Protein AF-A0A966GG89-F1 (afdb_monomer_lite)

Structure (mmCIF, N/CA/C/O backbone):
data_AF-A0A966GG89-F1
#
_entry.id   AF-A0A966GG89-F1
#
loop_
_atom_site.group_PDB
_atom_site.id
_atom_site.type_symbol
_atom_site.label_atom_id
_atom_site.label_alt_id
_atom_site.label_comp_id
_atom_site.label_asym_id
_atom_site.label_entity_id
_atom_site.label_seq_id
_atom_site.pdbx_PDB_ins_code
_atom_site.Cartn_x
_atom_site.Cartn_y
_atom_site.Cartn_z
_atom_site.occupancy
_atom_site.B_iso_or_equiv
_atom_site.auth_seq_id
_atom_site.auth_comp_id
_atom_site.auth_asym_id
_atom_site.auth_atom_id
_atom_site.pdbx_PDB_model_num
ATOM 1 N N . MET A 1 1 ? 10.319 12.369 16.291 1.00 58.00 1 MET A N 1
ATOM 2 C CA . MET A 1 1 ? 9.888 10.977 16.029 1.00 58.00 1 MET A CA 1
ATOM 3 C C . MET A 1 1 ? 9.370 10.388 17.334 1.00 58.00 1 MET A C 1
ATOM 5 O O . MET A 1 1 ? 10.143 9.876 18.127 1.00 58.00 1 MET A O 1
ATOM 9 N N . ASN A 1 2 ? 8.073 10.561 17.610 1.00 81.06 2 ASN A N 1
ATOM 10 C CA . ASN A 1 2 ? 7.493 10.185 18.903 1.00 81.06 2 ASN A CA 1
ATOM 11 C C . ASN A 1 2 ? 7.006 8.736 18.880 1.00 81.06 2 ASN A C 1
ATOM 13 O O . ASN A 1 2 ? 5.905 8.449 18.409 1.00 81.06 2 ASN A O 1
ATOM 17 N N . LEU A 1 3 ? 7.826 7.845 19.437 1.00 89.06 3 LEU A N 1
ATOM 18 C CA . LEU A 1 3 ? 7.530 6.424 19.641 1.00 89.06 3 LEU A CA 1
ATOM 19 C C . LEU A 1 3 ? 6.186 6.207 20.365 1.00 89.06 3 LEU A C 1
ATOM 21 O O . LEU A 1 3 ? 5.389 5.359 19.970 1.00 89.06 3 LEU A O 1
ATOM 25 N N . LEU A 1 4 ? 5.888 7.042 21.368 1.00 90.88 4 LEU A N 1
ATOM 26 C CA . LEU A 1 4 ? 4.656 6.976 22.165 1.00 90.88 4 LEU A CA 1
ATOM 27 C C . LEU A 1 4 ? 3.372 7.141 21.325 1.00 90.88 4 LEU A C 1
ATOM 29 O O . LEU A 1 4 ? 2.365 6.480 21.585 1.00 90.88 4 LEU A O 1
ATOM 33 N N . LEU A 1 5 ? 3.398 7.974 20.278 1.00 88.75 5 LEU A N 1
ATOM 34 C CA . LEU A 1 5 ? 2.247 8.161 19.380 1.00 88.75 5 LEU A CA 1
ATOM 35 C C . LEU A 1 5 ? 2.003 6.940 18.481 1.00 88.75 5 LEU A C 1
ATOM 37 O O . LEU A 1 5 ? 0.864 6.642 18.127 1.00 88.75 5 LEU A O 1
ATOM 41 N N . TRP A 1 6 ? 3.061 6.217 18.117 1.00 87.69 6 TRP A N 1
ATOM 42 C CA . TRP A 1 6 ? 2.947 4.990 17.329 1.00 87.69 6 TRP A CA 1
ATOM 43 C C . TRP A 1 6 ? 2.413 3.825 18.160 1.00 87.69 6 TRP A C 1
ATOM 45 O O . TRP A 1 6 ? 1.493 3.134 17.721 1.00 87.69 6 TRP A O 1
ATOM 55 N N . LEU A 1 7 ? 2.911 3.664 19.388 1.00 90.38 7 LEU A N 1
ATOM 56 C CA . LEU A 1 7 ? 2.452 2.624 20.315 1.00 90.38 7 LEU A CA 1
ATOM 57 C C . LEU A 1 7 ? 0.959 2.769 20.647 1.00 90.38 7 LEU A C 1
ATOM 59 O O . LEU A 1 7 ? 0.209 1.792 20.621 1.00 90.38 7 LEU A O 1
ATOM 63 N N . THR A 1 8 ? 0.495 3.995 20.898 1.00 91.31 8 THR A N 1
ATOM 64 C CA . THR A 1 8 ? -0.926 4.262 21.182 1.00 91.31 8 THR A CA 1
ATOM 65 C C . THR A 1 8 ? -1.838 3.974 19.985 1.00 91.31 8 THR A C 1
ATOM 67 O O . THR A 1 8 ? -2.941 3.454 20.169 1.00 91.31 8 THR A O 1
ATOM 70 N N . ARG A 1 9 ? -1.384 4.237 18.752 1.00 84.75 9 ARG A N 1
ATOM 71 C CA . ARG A 1 9 ? -2.121 3.881 17.525 1.00 84.75 9 ARG A CA 1
ATOM 72 C C . ARG A 1 9 ? -2.179 2.372 17.294 1.00 84.75 9 ARG A C 1
ATOM 74 O O . ARG A 1 9 ? -3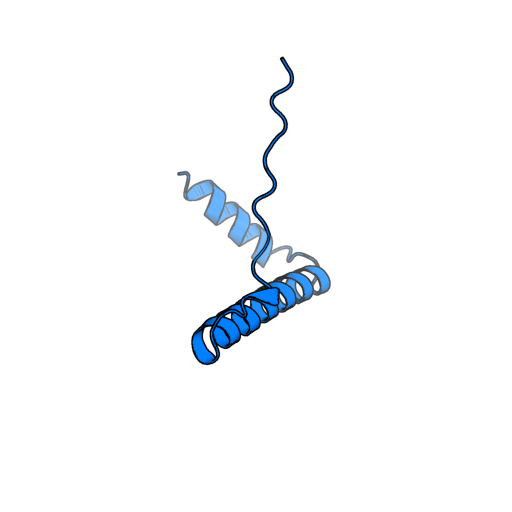.258 1.867 16.990 1.00 84.75 9 ARG A O 1
ATOM 81 N N . ALA A 1 10 ? -1.069 1.660 17.489 1.00 88.81 10 ALA A N 1
ATOM 82 C CA . ALA A 1 10 ? -1.019 0.203 17.361 1.00 88.81 10 ALA A CA 1
ATOM 83 C C . ALA A 1 10 ? -1.942 -0.486 18.380 1.00 88.81 10 ALA A C 1
ATOM 85 O O . ALA A 1 10 ? -2.734 -1.355 18.018 1.00 88.81 10 ALA A O 1
ATOM 86 N N . LYS A 1 11 ? -1.931 -0.021 19.638 1.00 90.00 11 LYS A N 1
ATOM 87 C CA . LYS A 1 11 ? -2.871 -0.488 20.669 1.00 90.00 11 LYS A CA 1
ATOM 88 C C . LYS A 1 11 ? -4.329 -0.286 20.244 1.00 90.00 11 LYS A C 1
ATOM 90 O O . LYS A 1 11 ? -5.147 -1.185 20.416 1.00 90.00 11 LYS A O 1
ATOM 95 N N . ARG A 1 12 ? -4.660 0.872 19.663 1.00 89.19 12 ARG A N 1
ATOM 96 C CA . ARG A 1 12 ? -6.021 1.157 19.185 1.00 89.19 12 ARG A CA 1
ATOM 97 C C . ARG A 1 12 ? -6.443 0.223 18.051 1.00 89.19 12 ARG A C 1
ATOM 99 O O . ARG A 1 12 ? -7.590 -0.195 18.046 1.00 89.19 12 ARG A O 1
ATOM 106 N N . TRP A 1 13 ? -5.534 -0.137 17.146 1.00 89.38 13 TRP A N 1
ATOM 107 C CA . TRP A 1 13 ? -5.797 -1.126 16.094 1.00 89.38 13 TRP A CA 1
ATOM 108 C C . TRP A 1 13 ? -6.089 -2.523 16.647 1.00 89.38 13 TRP A C 1
ATOM 110 O O . TRP A 1 13 ? -6.973 -3.196 16.132 1.00 89.38 13 TRP A O 1
ATOM 120 N N . ALA A 1 14 ? -5.392 -2.946 17.705 1.00 88.12 14 ALA A N 1
ATOM 121 C CA . ALA A 1 14 ? -5.660 -4.231 18.350 1.00 88.12 14 ALA A CA 1
ATOM 122 C C . ALA A 1 14 ? -7.025 -4.259 19.065 1.00 88.12 14 ALA A C 1
ATOM 124 O O . ALA A 1 14 ? -7.692 -5.286 19.077 1.00 88.12 14 ALA A O 1
ATOM 125 N N . GLN A 1 15 ? -7.440 -3.134 19.659 1.00 91.62 15 GLN A N 1
ATOM 126 C CA . GLN A 1 15 ? -8.699 -3.035 20.410 1.00 91.62 15 GLN A CA 1
ATOM 127 C C . GLN A 1 15 ? -9.922 -2.750 19.526 1.00 91.62 15 GLN A C 1
ATOM 129 O O . GLN A 1 15 ? -11.008 -3.241 19.802 1.00 91.62 15 GLN A O 1
ATOM 134 N N . HIS A 1 16 ? -9.753 -1.933 18.489 1.00 88.19 16 HIS A N 1
ATOM 135 C CA . HIS A 1 16 ? -10.796 -1.529 17.552 1.00 88.19 16 HIS A CA 1
ATOM 136 C C . HIS A 1 16 ? -10.226 -1.623 16.139 1.00 88.19 16 HIS A C 1
ATOM 138 O O . HIS A 1 16 ? -9.777 -0.609 15.582 1.00 88.19 16 HIS A O 1
ATOM 144 N N . PRO A 1 17 ? -10.179 -2.837 15.568 1.00 83.19 17 PRO A N 1
A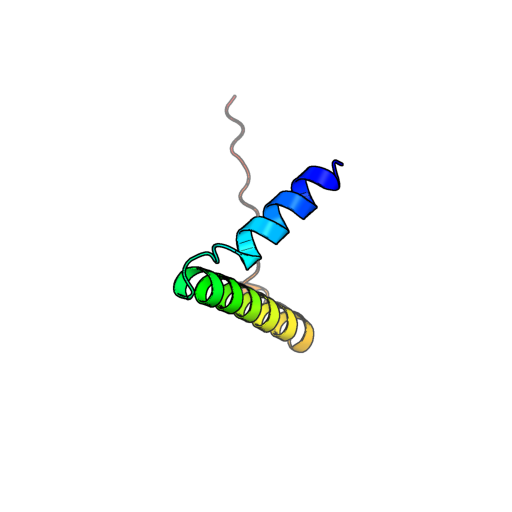TOM 145 C CA . PRO A 1 17 ? -9.617 -3.012 14.249 1.00 83.19 17 PRO A CA 1
ATOM 146 C C . PRO A 1 17 ? -10.426 -2.201 13.227 1.00 83.19 17 PRO A C 1
ATOM 148 O O . PRO A 1 17 ? -11.659 -2.152 13.296 1.00 83.19 17 PRO A O 1
ATOM 151 N N . PRO A 1 18 ? -9.753 -1.544 12.266 1.00 83.31 18 PRO A N 1
ATOM 152 C CA . PRO A 1 18 ? -10.438 -0.994 11.106 1.00 83.31 18 PRO A CA 1
ATOM 153 C C . PRO A 1 18 ? -11.203 -2.112 10.384 1.00 83.31 18 PRO A C 1
ATOM 155 O O . PRO A 1 18 ? -10.837 -3.283 10.479 1.00 83.31 18 PRO A O 1
ATOM 158 N N . SER A 1 19 ? -12.270 -1.758 9.661 1.00 88.81 19 SER A N 1
ATOM 159 C CA . SER A 1 19 ? -13.113 -2.753 8.990 1.00 88.81 19 SER A CA 1
ATOM 160 C C . SER A 1 19 ? -12.271 -3.720 8.154 1.00 88.81 19 SER A C 1
ATOM 162 O O . SER A 1 19 ? -11.407 -3.294 7.383 1.00 88.81 19 SER A O 1
ATOM 164 N N . ALA A 1 20 ? -12.534 -5.023 8.293 1.00 88.00 20 ALA A N 1
ATOM 165 C CA . ALA A 1 20 ? -11.759 -6.067 7.622 1.00 88.00 20 ALA A CA 1
ATOM 166 C C . ALA A 1 20 ? -11.661 -5.825 6.104 1.00 88.00 20 ALA A C 1
ATOM 168 O O . ALA A 1 20 ? -10.595 -5.991 5.521 1.00 88.00 20 ALA A O 1
ATOM 169 N N . GLY A 1 21 ? -12.728 -5.307 5.483 1.00 92.06 21 GLY A N 1
ATOM 170 C CA . GLY A 1 21 ? -12.725 -4.929 4.068 1.00 92.06 21 GLY A CA 1
ATOM 171 C C . GLY A 1 21 ? -11.679 -3.869 3.697 1.00 92.06 21 GLY A C 1
ATOM 172 O O . GLY A 1 21 ? -11.048 -3.987 2.652 1.00 92.06 21 GLY A O 1
ATOM 173 N N . ARG A 1 22 ? -11.422 -2.866 4.553 1.00 92.19 22 ARG A N 1
ATOM 174 C CA . ARG A 1 22 ? -10.358 -1.874 4.301 1.00 92.19 22 ARG A CA 1
ATOM 175 C C . ARG A 1 22 ? -8.972 -2.500 4.403 1.00 92.19 22 ARG A C 1
ATOM 177 O O . ARG A 1 22 ? -8.108 -2.169 3.601 1.00 92.19 22 ARG A O 1
ATOM 184 N N . VAL A 1 23 ? -8.763 -3.399 5.366 1.00 92.56 23 VAL A N 1
ATOM 185 C CA . VAL A 1 23 ? -7.477 -4.093 5.535 1.00 92.56 23 VAL A CA 1
ATOM 186 C C . VAL A 1 23 ? -7.193 -4.982 4.327 1.00 92.56 23 VAL A C 1
ATOM 188 O O . VAL A 1 23 ? -6.111 -4.899 3.754 1.00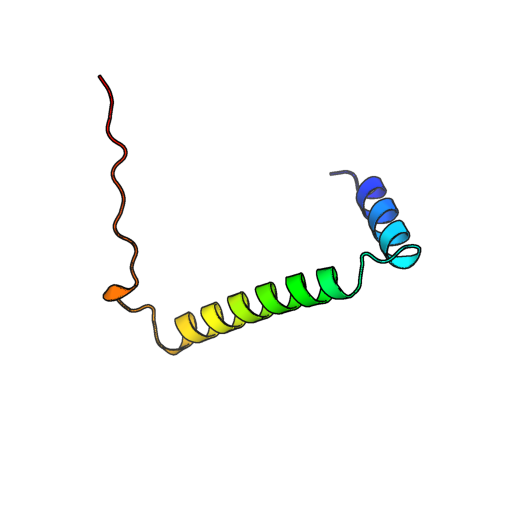 92.56 23 VAL A O 1
ATOM 191 N N . VAL A 1 24 ? -8.182 -5.767 3.894 1.00 94.50 24 VAL A N 1
ATOM 192 C CA . VAL A 1 24 ? -8.076 -6.627 2.707 1.00 94.50 24 VAL A CA 1
ATOM 193 C C . VAL A 1 24 ? -7.829 -5.801 1.447 1.00 94.50 24 VAL A C 1
ATOM 195 O O . VAL A 1 24 ? -6.956 -6.159 0.667 1.00 94.50 24 VAL A O 1
ATOM 198 N N . LEU A 1 25 ? -8.526 -4.673 1.268 1.00 95.88 25 LEU A N 1
ATOM 199 C CA . LEU A 1 25 ? -8.298 -3.772 0.135 1.00 95.88 25 LEU A CA 1
ATOM 200 C C . LEU A 1 25 ? -6.850 -3.278 0.098 1.00 95.88 25 LEU A C 1
ATOM 202 O O . LEU A 1 25 ? -6.198 -3.370 -0.938 1.00 95.88 25 LEU A O 1
ATOM 206 N N . VAL A 1 26 ? -6.330 -2.781 1.223 1.00 95.38 26 VAL A N 1
ATOM 207 C CA . VAL A 1 26 ? -4.948 -2.285 1.289 1.00 95.38 26 VAL A CA 1
ATOM 208 C C . VAL A 1 26 ? -3.951 -3.415 1.032 1.00 95.38 26 VAL A C 1
ATOM 210 O O . VAL A 1 26 ? -3.028 -3.232 0.242 1.00 95.38 26 VAL A O 1
ATOM 213 N N . LEU A 1 27 ? -4.147 -4.589 1.637 1.00 96.31 27 LEU A N 1
ATOM 214 C CA . LEU A 1 27 ? -3.287 -5.749 1.395 1.00 96.31 27 LEU A CA 1
ATOM 215 C C . LEU A 1 27 ? -3.327 -6.204 -0.069 1.00 96.31 27 LEU A C 1
ATOM 217 O O . LEU A 1 27 ? -2.278 -6.527 -0.619 1.00 96.31 27 LEU A O 1
ATOM 221 N N . ALA A 1 28 ? -4.494 -6.179 -0.714 1.00 97.62 28 ALA A N 1
ATOM 222 C CA . ALA A 1 28 ? -4.638 -6.524 -2.125 1.00 97.62 28 ALA A CA 1
ATOM 223 C C . ALA A 1 28 ? -3.892 -5.533 -3.028 1.00 97.62 28 ALA A C 1
ATOM 225 O O . ALA A 1 28 ? -3.169 -5.951 -3.928 1.00 97.62 28 ALA A O 1
ATOM 226 N N . VAL A 1 29 ? -4.003 -4.228 -2.755 1.00 97.69 29 VAL A N 1
ATOM 227 C CA . VAL A 1 29 ? -3.263 -3.186 -3.488 1.00 97.69 29 VAL A CA 1
ATOM 228 C C . VAL A 1 29 ? -1.754 -3.357 -3.309 1.00 97.69 29 VAL A C 1
ATOM 230 O O . VAL A 1 29 ? -1.011 -3.306 -4.285 1.00 97.69 29 VAL A O 1
ATOM 233 N N . VAL A 1 30 ? -1.287 -3.602 -2.081 1.00 97.62 30 VAL A N 1
ATOM 234 C CA . VAL A 1 30 ? 0.142 -3.833 -1.812 1.00 97.62 30 VAL A CA 1
ATOM 235 C C . VAL A 1 30 ? 0.636 -5.088 -2.531 1.00 97.62 30 VAL A C 1
ATOM 237 O O . VAL A 1 30 ? 1.672 -5.037 -3.190 1.00 97.62 30 VAL A O 1
ATOM 240 N N . ALA A 1 31 ? -0.108 -6.194 -2.457 1.00 97.81 31 ALA A N 1
ATOM 241 C CA . ALA A 1 31 ? 0.224 -7.428 -3.164 1.00 97.81 31 ALA A CA 1
ATOM 242 C C . ALA A 1 31 ? 0.277 -7.212 -4.684 1.00 97.81 31 ALA A C 1
ATOM 244 O O . ALA A 1 31 ? 1.200 -7.693 -5.336 1.00 97.81 31 ALA A O 1
ATOM 245 N N . PHE A 1 32 ? -0.658 -6.437 -5.236 1.00 97.62 32 PHE A N 1
ATOM 246 C CA . PHE A 1 32 ? -0.672 -6.077 -6.650 1.00 97.62 32 PHE A CA 1
ATOM 247 C C . PHE A 1 32 ? 0.565 -5.261 -7.049 1.00 97.62 32 PHE A C 1
ATOM 249 O O . PHE A 1 32 ? 1.226 -5.606 -8.026 1.00 97.62 32 PHE A O 1
ATOM 256 N N . CYS A 1 33 ? 0.942 -4.240 -6.271 1.00 96.38 33 CYS A N 1
ATOM 257 C CA . CYS A 1 33 ? 2.161 -3.465 -6.522 1.00 96.38 33 CYS A CA 1
ATOM 258 C C . CYS A 1 33 ? 3.428 -4.327 -6.442 1.00 96.38 33 CYS A C 1
ATOM 260 O O . CYS A 1 33 ? 4.321 -4.180 -7.272 1.00 96.38 33 CYS A O 1
ATOM 262 N N . LEU A 1 34 ? 3.513 -5.235 -5.465 1.00 96.38 34 LEU A N 1
ATOM 263 C CA . LEU A 1 34 ? 4.646 -6.153 -5.332 1.00 96.38 34 LEU A CA 1
ATOM 264 C C . LEU A 1 34 ? 4.717 -7.148 -6.495 1.00 96.38 34 LEU A C 1
ATOM 266 O O . LEU A 1 34 ? 5.808 -7.424 -6.987 1.00 96.38 34 LEU A O 1
ATOM 270 N N . ALA A 1 35 ? 3.572 -7.653 -6.957 1.00 95.31 35 ALA A N 1
ATOM 271 C CA . ALA A 1 35 ? 3.498 -8.518 -8.129 1.00 95.31 35 ALA A CA 1
ATOM 272 C C . ALA A 1 35 ? 3.966 -7.781 -9.392 1.00 95.31 35 ALA A C 1
ATOM 274 O O . ALA A 1 35 ? 4.786 -8.313 -10.136 1.00 95.31 35 ALA A O 1
ATOM 275 N N . LEU A 1 36 ? 3.512 -6.540 -9.590 1.00 91.25 36 LEU A N 1
ATOM 276 C CA . LEU A 1 36 ? 3.955 -5.675 -10.686 1.00 91.25 36 LEU A CA 1
ATOM 277 C C . LEU A 1 36 ? 5.462 -5.417 -10.635 1.00 91.25 36 LEU A C 1
ATOM 279 O O . LEU A 1 36 ? 6.142 -5.560 -11.644 1.00 91.25 36 LEU A O 1
ATOM 283 N N . TYR A 1 37 ? 5.993 -5.095 -9.457 1.00 91.38 37 TYR A N 1
ATOM 284 C CA . TYR A 1 37 ? 7.421 -4.857 -9.273 1.00 91.38 37 TYR A CA 1
ATOM 285 C C . TYR A 1 37 ? 8.261 -6.116 -9.532 1.00 91.38 37 TYR A C 1
ATOM 287 O O . TYR A 1 37 ? 9.292 -6.061 -10.203 1.00 91.38 37 TYR A O 1
ATOM 295 N N . GLY A 1 38 ? 7.815 -7.269 -9.028 1.00 91.69 38 GLY A N 1
ATOM 296 C CA . GLY A 1 38 ? 8.462 -8.552 -9.301 1.00 91.69 38 GLY A CA 1
ATOM 297 C C . GLY A 1 38 ? 8.449 -8.888 -10.792 1.00 91.69 38 GLY A C 1
ATOM 298 O O . GLY A 1 38 ? 9.463 -9.328 -11.334 1.00 91.69 38 GLY A O 1
ATOM 299 N N . TRP A 1 39 ? 7.331 -8.613 -11.465 1.00 89.00 39 TRP A N 1
ATOM 300 C CA . TRP A 1 39 ? 7.191 -8.782 -12.908 1.00 89.00 39 TRP A CA 1
ATOM 301 C C . TRP A 1 39 ? 8.134 -7.864 -13.693 1.00 89.00 39 TRP A C 1
ATOM 303 O O . TRP A 1 39 ? 8.865 -8.338 -14.561 1.00 89.00 39 TRP A O 1
ATOM 313 N N . GLU A 1 40 ? 8.175 -6.573 -13.356 1.00 87.19 40 GLU A N 1
ATOM 314 C CA . GLU A 1 40 ? 9.096 -5.592 -13.943 1.00 87.19 40 GLU A CA 1
ATOM 315 C C . GLU A 1 40 ? 10.551 -6.042 -13.798 1.00 87.19 40 GLU A C 1
ATOM 317 O O . GLU A 1 40 ? 11.330 -5.965 -14.749 1.00 87.19 40 GLU A O 1
ATOM 322 N N . ARG A 1 41 ? 10.924 -6.564 -12.626 1.00 83.06 41 ARG A N 1
ATOM 323 C CA . ARG A 1 41 ? 12.292 -7.017 -12.374 1.00 83.06 41 ARG A CA 1
ATOM 324 C C . ARG A 1 41 ? 12.656 -8.285 -13.151 1.00 83.06 41 ARG A C 1
ATOM 326 O O . ARG A 1 41 ? 13.827 -8.452 -13.482 1.00 83.06 41 ARG A O 1
ATOM 333 N N . ALA A 1 42 ? 11.687 -9.160 -13.420 1.00 85.00 42 ALA A N 1
ATOM 334 C CA . ALA A 1 42 ? 11.899 -10.423 -14.126 1.00 85.00 42 ALA A CA 1
ATOM 335 C C . ALA A 1 42 ? 11.910 -10.273 -15.658 1.00 85.00 42 ALA A C 1
ATOM 337 O O . ALA A 1 42 ? 12.731 -10.906 -16.317 1.00 85.00 42 ALA A O 1
ATOM 338 N N . PHE A 1 43 ? 11.027 -9.444 -16.223 1.00 82.06 43 PHE A N 1
ATOM 339 C CA . PHE A 1 43 ? 10.8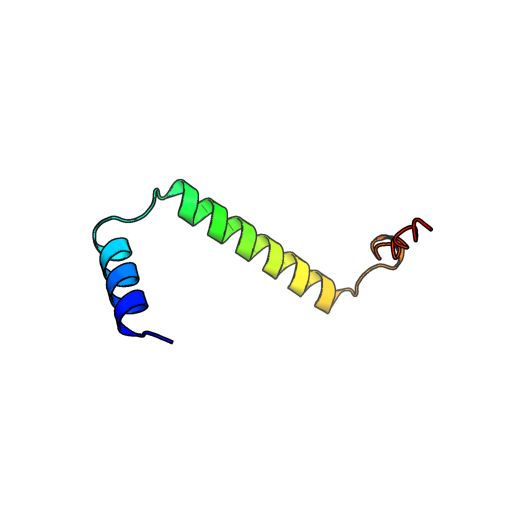49 -9.309 -17.678 1.00 82.06 43 PHE A CA 1
ATOM 340 C C . PHE A 1 43 ? 11.389 -7.991 -18.258 1.00 82.06 43 PHE A C 1
ATOM 342 O O . PHE A 1 43 ? 11.511 -7.870 -19.475 1.00 82.06 43 PHE A O 1
ATOM 349 N N . GLY A 1 44 ? 11.750 -7.025 -17.409 1.00 77.19 44 GLY A N 1
ATOM 350 C CA . GLY A 1 44 ? 12.099 -5.666 -17.822 1.00 77.19 44 GLY A CA 1
ATOM 351 C C . GLY A 1 44 ? 10.860 -4.796 -18.059 1.00 77.19 44 GLY A C 1
ATOM 352 O O . GLY A 1 44 ? 9.763 -5.296 -18.315 1.00 77.19 44 GLY A O 1
ATOM 353 N N . TRP A 1 45 ? 11.023 -3.472 -17.951 1.00 78.88 45 TRP A N 1
ATOM 354 C CA . TRP A 1 45 ? 9.935 -2.535 -18.229 1.00 78.88 45 TRP A CA 1
ATOM 355 C C . TRP A 1 45 ? 9.851 -2.248 -19.732 1.00 78.88 45 TRP A C 1
ATOM 357 O O . TRP A 1 45 ? 10.862 -1.873 -20.326 1.00 78.88 45 TRP A O 1
ATOM 367 N N . PRO A 1 46 ? 8.679 -2.392 -20.365 1.00 79.44 46 PRO A N 1
ATOM 368 C CA . PRO A 1 46 ? 8.563 -2.157 -21.794 1.00 79.44 46 PRO A CA 1
ATOM 369 C C . PRO A 1 46 ? 8.623 -0.668 -22.155 1.00 79.44 46 PRO A C 1
ATOM 371 O O . PRO A 1 46 ? 7.963 0.151 -21.515 1.00 79.44 46 PRO A O 1
ATOM 374 N N . ASP A 1 47 ? 9.297 -0.322 -23.256 1.00 77.81 47 ASP A N 1
ATOM 375 C CA . ASP A 1 47 ? 9.414 1.070 -23.726 1.00 77.81 47 ASP A CA 1
ATOM 376 C C . ASP A 1 47 ? 8.057 1.747 -23.988 1.00 77.81 47 ASP A C 1
ATOM 378 O O . ASP A 1 47 ? 7.898 2.945 -23.763 1.00 77.81 47 ASP A O 1
ATOM 382 N N . TRP A 1 48 ? 7.049 0.976 -24.406 1.00 76.38 48 TRP A N 1
ATOM 383 C CA . TRP A 1 48 ? 5.685 1.455 -24.661 1.00 76.38 48 TRP A CA 1
ATOM 384 C C . TRP A 1 48 ? 4.884 1.771 -23.388 1.00 76.38 48 TRP A C 1
ATOM 386 O O . TRP A 1 48 ? 3.890 2.491 -23.462 1.00 76.38 48 TRP A O 1
ATOM 396 N N . LEU A 1 49 ? 5.320 1.276 -22.225 1.00 78.94 49 LEU A N 1
ATOM 397 C CA . LEU A 1 49 ? 4.776 1.642 -20.914 1.00 78.94 49 LEU A CA 1
ATOM 398 C C . LEU A 1 49 ? 5.603 2.729 -20.217 1.00 78.94 49 LEU A C 1
ATOM 400 O O . LEU A 1 49 ? 5.284 3.108 -19.088 1.00 78.94 49 LEU A O 1
ATOM 404 N N . THR A 1 50 ? 6.665 3.237 -20.841 1.00 81.25 50 THR A N 1
ATOM 405 C CA . THR A 1 50 ? 7.460 4.325 -20.271 1.00 81.25 50 THR A CA 1
ATOM 406 C C . THR A 1 50 ? 6.679 5.638 -20.389 1.00 81.25 50 THR A C 1
ATOM 408 O O . THR A 1 50 ? 6.420 6.102 -21.503 1.00 81.25 50 THR A O 1
ATOM 411 N N . PRO A 1 51 ? 6.283 6.277 -19.271 1.00 82.19 51 PRO A N 1
ATOM 412 C CA . PRO A 1 51 ? 5.513 7.510 -19.333 1.00 82.19 51 PRO A CA 1
ATOM 413 C C . PRO A 1 51 ? 6.343 8.634 -19.960 1.00 82.19 51 PRO A C 1
ATOM 415 O O . PRO A 1 51 ? 7.466 8.924 -19.536 1.00 82.19 51 PRO A O 1
ATOM 418 N N . ALA A 1 52 ? 5.769 9.312 -20.955 1.00 83.19 52 ALA A N 1
ATOM 419 C CA . ALA A 1 52 ? 6.391 10.483 -21.552 1.00 83.19 52 ALA A CA 1
ATOM 420 C C . ALA A 1 52 ? 6.508 11.604 -20.510 1.00 83.19 52 ALA A C 1
ATOM 422 O O . ALA A 1 52 ? 5.569 11.906 -19.768 1.00 83.19 52 ALA A O 1
ATOM 423 N N . ARG A 1 53 ? 7.673 12.257 -20.462 1.00 81.69 53 ARG A N 1
ATOM 424 C CA . ARG A 1 53 ? 7.902 13.397 -19.569 1.00 81.69 53 ARG A CA 1
ATOM 425 C C . ARG A 1 53 ? 6.984 14.549 -19.984 1.00 81.69 53 ARG A C 1
ATOM 427 O O . ARG A 1 53 ? 7.246 15.232 -20.973 1.00 81.69 53 ARG A O 1
ATOM 434 N N . VAL A 1 54 ? 5.925 14.791 -19.214 1.00 82.12 54 VAL A N 1
ATOM 435 C CA . VAL A 1 54 ? 5.056 15.955 -19.418 1.00 82.12 54 VAL A CA 1
ATOM 436 C C . VAL A 1 54 ? 5.847 17.204 -19.032 1.00 82.12 54 VAL A C 1
ATOM 438 O O . VAL A 1 54 ? 6.149 17.433 -17.859 1.00 82.12 54 VAL A O 1
ATOM 441 N N . ARG A 1 55 ? 6.236 18.012 -20.025 1.00 81.56 55 ARG A N 1
ATOM 442 C CA . ARG A 1 55 ? 6.845 19.321 -19.768 1.00 81.56 55 ARG A CA 1
ATOM 443 C C . ARG A 1 55 ? 5.784 20.239 -19.168 1.00 81.56 55 ARG A C 1
ATOM 445 O O . ARG A 1 55 ? 4.716 20.416 -19.744 1.00 81.56 55 ARG A O 1
ATOM 452 N N . ARG A 1 56 ? 6.088 20.838 -18.017 1.00 81.62 56 ARG A N 1
ATOM 453 C CA . ARG A 1 56 ? 5.231 21.857 -17.407 1.00 81.62 56 ARG A CA 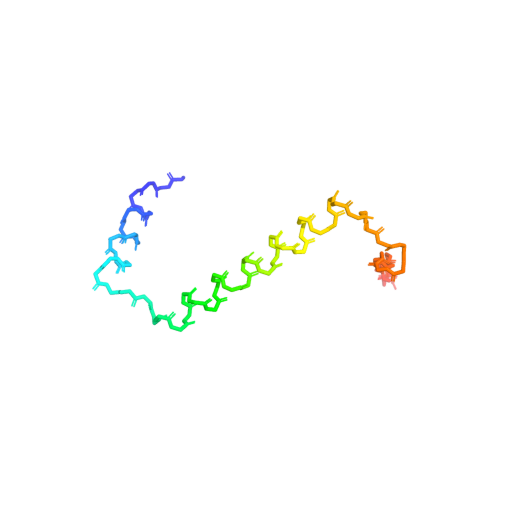1
ATOM 454 C C . ARG A 1 56 ? 5.309 23.132 -18.262 1.00 81.62 56 ARG A C 1
ATOM 456 O O . ARG A 1 56 ? 6.427 23.605 -18.480 1.00 81.62 56 ARG A O 1
ATOM 463 N N . PRO A 1 57 ? 4.188 23.689 -18.754 1.00 79.38 57 PRO A N 1
ATOM 464 C CA . PRO A 1 57 ? 4.224 24.954 -19.476 1.00 79.38 57 PRO A CA 1
ATOM 465 C C . PRO A 1 57 ? 4.662 26.064 -18.513 1.00 79.38 57 PRO A C 1
ATOM 467 O O . PRO A 1 57 ? 4.062 26.255 -17.455 1.00 79.38 57 PRO A O 1
ATOM 470 N N . VAL A 1 58 ? 5.746 26.761 -18.861 1.00 83.31 58 VAL A N 1
ATOM 471 C CA . VAL A 1 58 ? 6.152 27.997 -18.185 1.00 83.31 58 VAL A CA 1
ATOM 472 C C . VAL A 1 58 ? 5.206 29.082 -18.674 1.00 83.31 58 VAL A C 1
ATOM 474 O O . VAL A 1 58 ? 5.263 29.484 -19.832 1.00 83.31 58 VAL A O 1
ATOM 477 N N . ILE A 1 59 ? 4.305 29.505 -17.796 1.00 83.00 59 ILE A N 1
ATOM 478 C CA . ILE A 1 59 ? 3.431 30.651 -18.026 1.00 83.00 59 ILE A CA 1
ATOM 479 C C . ILE A 1 59 ? 4.289 31.883 -17.713 1.00 83.00 59 ILE A C 1
ATOM 481 O O . ILE A 1 59 ? 4.746 32.020 -16.577 1.00 83.00 59 ILE A O 1
ATOM 485 N N . ARG A 1 60 ? 4.595 32.696 -18.728 1.00 71.69 60 ARG A N 1
ATOM 486 C CA . ARG A 1 60 ? 5.320 33.967 -18.586 1.00 71.69 60 ARG A CA 1
ATOM 487 C C . ARG A 1 60 ? 4.339 35.122 -18.669 1.00 71.69 60 ARG A C 1
ATOM 489 O O . ARG A 1 60 ? 3.413 35.011 -19.501 1.00 71.69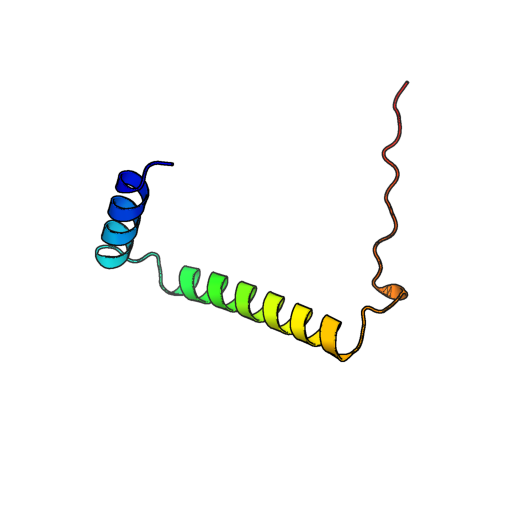 60 ARG A O 1
#

Sequence (60 aa):
MNLLLWLTRAKRWAQHPPSAGRVVLVLAVVAFCLALYGWERAFGWPDWLTPARVRRPVIR

Foldseek 3Di:
DDPPVVVVVVVCCVVPNDPPVVVVVVVVVVVVVVVVVVVCVVPNDDPVPPDDPDDDDDDD

Radius of gyration: 19.9 Å; chains: 1; bounding box: 25×44×47 Å

pLDDT: mean 87.1, std 7.41, range [58.0, 97.81]

Secondary structure (DSSP, 8-state):
--HHHHHHHHHHHHHSPPPHHHHHHHHHHHHHHHHHHHHHHHH---GGGS----PPP---